Protein AF-A0AA41Z565-F1 (afdb_monomer)

Foldseek 3Di:
DDDDDDDDDDDDDDDDDDDDDDDDDDDPDDDDDPPDPDDDPDDDPVPQDDFPDPQDDPVSDDFPPFKDFPDDKDWDQWDWAFDDQVPATDIDIGTDTFTDMATDPPGDHDDPVVRVVVVVVVCVSRVHDKRDWFQDDPVRVVVDDPVCVVVCCRHQNPSVVHIGTD

Solvent-accessible surface area (backbone atoms only — not comparable to full-atom values): 11167 Å² total; per-residue (Å²): 135,87,80,89,84,83,87,76,88,78,90,84,77,94,80,89,81,88,84,88,89,82,83,93,76,91,72,82,84,79,73,82,76,78,82,74,76,75,78,77,80,79,86,56,76,91,73,57,75,83,59,86,51,92,53,80,60,85,74,61,69,82,75,60,94,49,45,40,70,73,51,84,71,52,59,48,82,74,37,68,48,73,43,58,48,81,82,50,75,42,80,46,77,41,71,42,79,46,60,50,76,38,44,35,93,92,46,57,81,75,48,70,66,62,52,50,55,54,49,52,52,53,38,49,73,47,51,55,74,84,61,24,77,45,66,63,54,69,73,65,59,68,72,55,55,80,86,53,49,63,56,44,39,55,69,49,35,64,40,90,84,36,60,30,70,63

Organism: NCBI:txid2949735

pLDDT: mean 75.09, std 22.56, range [27.31, 93.62]

Sequence (166 aa):
MNKISLAALPFAMIAIVSGSHAKAAEAPAASPAATVPAPPADFSIDQVPLSNAPLGKFPFFGLPPDYVPQNTTKAPQFGHFLFWTGKALKDVEGETFMVTIVAKPDGKEFSSYVLKKNMEALFQQAGAVKISDGKIPDDALKTIPDDVRGDLIMGLGDVWNNPAET

Mean predicted aligned error: 13.9 Å

Structure (mmCIF, N/CA/C/O backbone):
data_AF-A0AA41Z565-F1
#
_entry.id   AF-A0AA41Z565-F1
#
loop_
_atom_site.group_PDB
_atom_site.id
_atom_site.type_symbol
_atom_site.label_atom_id
_atom_site.label_alt_id
_atom_site.label_comp_id
_atom_site.label_asym_id
_atom_site.label_entity_id
_atom_site.label_seq_id
_atom_site.pdbx_PDB_ins_code
_atom_site.Cartn_x
_atom_site.Cartn_y
_atom_site.Cartn_z
_atom_site.occupancy
_atom_site.B_iso_or_equiv
_atom_site.auth_seq_id
_atom_site.auth_comp_id
_atom_site.auth_asym_id
_atom_site.auth_atom_id
_atom_site.pdbx_PDB_model_num
ATOM 1 N N . MET A 1 1 ? 31.259 -34.755 48.273 1.00 35.66 1 MET A N 1
ATOM 2 C CA . MET A 1 1 ? 30.923 -33.358 48.637 1.00 35.66 1 MET A CA 1
ATOM 3 C C . MET A 1 1 ? 29.959 -32.849 47.571 1.00 35.66 1 MET A C 1
ATOM 5 O O . MET A 1 1 ? 30.358 -32.772 46.425 1.00 35.66 1 MET A O 1
ATOM 9 N N . ASN A 1 2 ? 28.652 -32.933 47.840 1.00 31.45 2 ASN A N 1
ATOM 10 C CA . ASN A 1 2 ? 27.763 -31.822 48.247 1.00 31.45 2 ASN A CA 1
ATOM 11 C C . ASN A 1 2 ? 27.336 -30.960 47.039 1.00 31.45 2 ASN A C 1
ATOM 13 O O . ASN A 1 2 ? 28.209 -30.379 46.422 1.00 31.45 2 ASN A O 1
ATOM 17 N N . LYS A 1 3 ? 26.066 -30.749 46.666 1.00 31.12 3 LYS A N 1
ATOM 18 C CA . LYS A 1 3 ? 24.730 -31.208 47.095 1.00 31.12 3 LYS A CA 1
ATOM 19 C C . LYS A 1 3 ? 23.768 -30.995 45.904 1.00 31.12 3 LYS A C 1
ATOM 21 O O . LYS A 1 3 ? 23.963 -30.080 45.113 1.00 31.12 3 LYS A O 1
ATOM 26 N N . ILE A 1 4 ? 22.725 -31.819 45.841 1.00 37.50 4 ILE A N 1
ATOM 27 C CA . ILE A 1 4 ? 21.490 -31.636 45.062 1.00 37.50 4 ILE A CA 1
ATOM 28 C C . ILE A 1 4 ? 20.739 -30.395 45.577 1.00 37.50 4 ILE A C 1
ATOM 30 O O . ILE A 1 4 ? 20.679 -30.207 46.791 1.00 37.50 4 ILE A O 1
ATOM 34 N N . SER A 1 5 ? 20.085 -29.629 44.695 1.00 30.05 5 SER A N 1
ATOM 35 C CA . SER A 1 5 ? 18.746 -29.110 45.010 1.00 30.05 5 SER A CA 1
ATOM 36 C C . SER A 1 5 ? 17.888 -28.949 43.753 1.00 30.05 5 SER A C 1
ATOM 38 O O . SER A 1 5 ? 18.142 -28.118 42.888 1.00 30.05 5 SER A O 1
ATOM 40 N N . LEU A 1 6 ? 16.884 -29.819 43.698 1.00 31.66 6 LEU A N 1
ATOM 41 C CA . LEU A 1 6 ? 15.672 -29.792 42.888 1.00 31.66 6 LEU A CA 1
ATOM 42 C C . LEU A 1 6 ? 14.650 -28.836 43.542 1.00 31.66 6 LEU A C 1
ATOM 44 O O . LEU A 1 6 ? 14.822 -28.478 44.708 1.00 31.66 6 LEU A O 1
ATOM 48 N N . ALA A 1 7 ? 13.539 -28.610 42.829 1.00 30.20 7 ALA A N 1
ATOM 49 C CA . ALA A 1 7 ? 12.212 -28.218 43.331 1.00 30.20 7 ALA A CA 1
ATOM 50 C C . ALA A 1 7 ? 11.983 -26.698 43.480 1.00 30.20 7 ALA A C 1
ATOM 52 O O . ALA A 1 7 ? 12.873 -25.961 43.873 1.00 30.20 7 ALA A O 1
ATOM 53 N N . ALA A 1 8 ? 10.805 -26.138 43.212 1.00 28.94 8 ALA A N 1
ATOM 54 C CA . ALA A 1 8 ? 9.527 -26.674 42.757 1.00 28.94 8 ALA A CA 1
ATOM 55 C C . ALA A 1 8 ? 8.627 -25.482 42.376 1.00 28.94 8 ALA A C 1
ATOM 57 O O . ALA A 1 8 ? 8.747 -24.405 42.958 1.00 28.94 8 ALA A O 1
ATOM 58 N N . LEU A 1 9 ? 7.684 -25.701 41.454 1.00 34.62 9 LEU A N 1
ATOM 59 C CA . LEU A 1 9 ? 6.425 -24.954 41.461 1.00 34.62 9 LEU A CA 1
ATOM 60 C C . LEU A 1 9 ? 5.715 -25.177 42.803 1.00 34.62 9 LEU A C 1
ATOM 62 O O . LEU A 1 9 ? 5.647 -26.318 43.264 1.00 34.62 9 LEU A O 1
ATOM 66 N N . PRO A 1 10 ? 5.019 -24.155 43.311 1.00 37.19 10 PRO A N 1
ATOM 67 C CA . PRO A 1 10 ? 3.749 -24.417 43.952 1.00 37.19 10 PRO A CA 1
ATOM 68 C C . PRO A 1 10 ? 2.616 -23.686 43.234 1.00 37.19 10 PRO A C 1
ATOM 70 O O . PRO A 1 10 ? 2.571 -22.465 43.114 1.00 37.19 10 PRO A O 1
ATOM 73 N N . PHE A 1 11 ? 1.678 -24.510 42.789 1.00 31.42 11 PHE A N 1
ATOM 74 C CA . PHE A 1 11 ? 0.263 -24.205 42.688 1.00 31.42 11 PHE A CA 1
ATOM 75 C C . PHE A 1 11 ? -0.288 -24.011 44.111 1.00 31.42 11 PHE A C 1
ATOM 77 O O . PHE A 1 11 ? -0.054 -24.877 44.952 1.00 31.42 11 PHE A O 1
ATOM 84 N N . ALA A 1 12 ? -0.997 -22.914 44.388 1.00 29.09 12 ALA A N 1
ATOM 85 C CA . ALA A 1 12 ? -1.873 -22.718 45.555 1.00 29.09 12 ALA A CA 1
ATOM 86 C C . ALA A 1 12 ? -2.413 -21.275 45.530 1.00 29.09 12 ALA A C 1
ATOM 88 O O . ALA A 1 12 ? -1.666 -20.361 45.215 1.00 29.09 12 ALA A O 1
ATOM 89 N N . MET A 1 13 ? -3.641 -20.934 45.904 1.00 27.31 13 MET A N 1
ATOM 90 C CA . MET A 1 13 ? -4.849 -21.664 46.288 1.00 27.31 13 MET A CA 1
ATOM 91 C C . MET A 1 13 ? -5.896 -20.552 46.498 1.00 27.31 13 MET A C 1
ATOM 93 O O . MET A 1 13 ? -5.581 -19.537 47.120 1.00 27.31 13 MET A O 1
ATOM 97 N N . ILE A 1 14 ? -7.124 -20.707 46.002 1.00 39.28 14 ILE A N 1
ATOM 98 C CA . ILE A 1 14 ? -8.242 -19.852 46.429 1.00 39.28 14 ILE A CA 1
ATOM 99 C C . ILE A 1 14 ? -8.627 -20.295 47.842 1.00 39.28 14 ILE A C 1
ATOM 101 O O . ILE A 1 14 ? -8.969 -21.459 48.044 1.00 39.28 14 ILE A O 1
ATOM 105 N N . ALA A 1 15 ? -8.596 -19.372 48.801 1.00 28.67 15 ALA A N 1
ATOM 106 C CA . ALA A 1 15 ? -9.185 -19.557 50.120 1.00 28.67 15 ALA A CA 1
ATOM 107 C C . ALA A 1 15 ? -10.304 -18.526 50.312 1.00 28.67 15 ALA A C 1
ATOM 109 O O . ALA A 1 15 ? -10.047 -17.332 50.452 1.00 28.67 15 ALA A O 1
ATOM 110 N N . ILE A 1 16 ? -11.552 -19.000 50.318 1.00 39.50 16 ILE A N 1
ATOM 111 C CA . ILE A 1 16 ? -12.677 -18.294 50.935 1.00 39.50 16 ILE A CA 1
ATOM 112 C C . ILE A 1 16 ? -12.761 -18.817 52.368 1.00 39.50 16 ILE A C 1
ATOM 114 O O . ILE A 1 16 ? -12.975 -20.010 52.576 1.00 39.50 16 ILE A O 1
ATOM 118 N N . VAL A 1 17 ? -12.616 -17.930 53.353 1.00 33.53 17 VAL A N 1
ATOM 119 C CA . VAL A 1 17 ? -13.029 -18.197 54.733 1.00 33.53 17 VAL A CA 1
ATOM 120 C C . VAL A 1 17 ? -13.903 -17.037 55.211 1.00 33.53 17 VAL A C 1
ATOM 122 O O . VAL A 1 17 ? -13.504 -15.876 55.162 1.00 33.53 17 VAL A O 1
ATOM 125 N N . SER A 1 18 ? -15.128 -17.355 55.630 1.00 47.31 18 SER A N 1
ATOM 126 C CA . SER A 1 18 ? -16.008 -16.462 56.388 1.00 47.31 18 SER A CA 1
ATOM 127 C C . SER A 1 18 ? -15.846 -16.755 57.881 1.00 47.31 18 SER A C 1
ATOM 129 O O . SER A 1 18 ? -15.908 -17.914 58.282 1.00 47.31 18 SER A O 1
ATOM 131 N N . GLY A 1 19 ? -15.671 -15.715 58.704 1.00 30.67 19 GLY A N 1
ATOM 132 C CA . GLY A 1 19 ? -15.629 -15.817 60.168 1.00 30.67 19 GLY A CA 1
ATOM 133 C C . GLY A 1 19 ? -15.210 -14.507 60.850 1.00 30.67 19 GLY A C 1
ATOM 134 O O . GLY A 1 19 ? -14.146 -13.982 60.561 1.00 30.67 19 GLY A O 1
ATOM 135 N N . SER A 1 20 ? -16.074 -1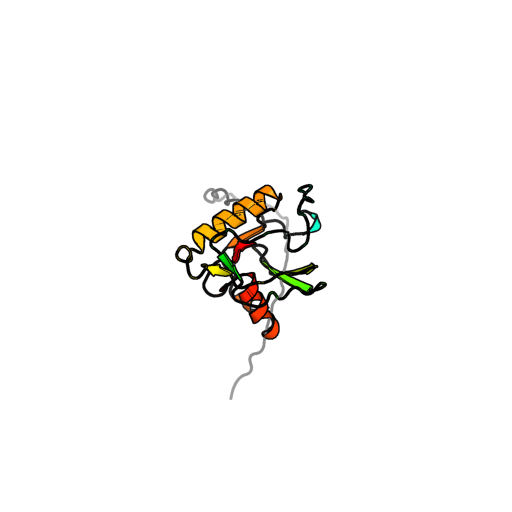3.977 61.715 1.00 40.62 20 SER A N 1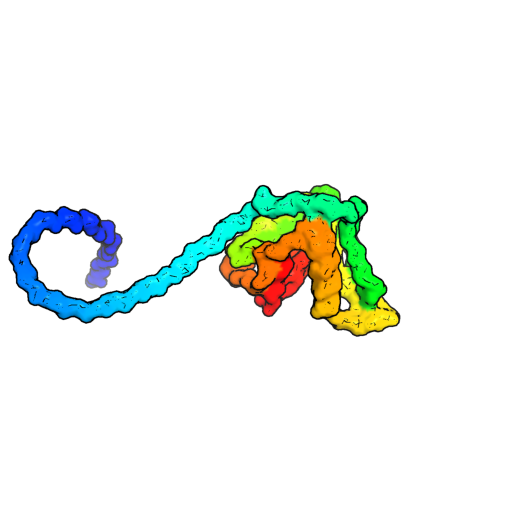
ATOM 136 C CA . SER A 1 20 ? -16.197 -12.576 62.153 1.00 40.62 20 SER A CA 1
ATOM 137 C C . SER A 1 20 ? -15.206 -12.015 63.201 1.00 40.62 20 SER A C 1
ATOM 139 O O . SER A 1 20 ? -14.651 -12.742 64.016 1.00 40.62 20 SER A O 1
ATOM 141 N N . HIS A 1 21 ? -15.187 -10.668 63.243 1.00 32.03 21 HIS A N 1
ATOM 142 C CA . HIS A 1 21 ? -14.795 -9.709 64.304 1.00 32.03 21 HIS A CA 1
ATOM 143 C C . HIS A 1 21 ? -13.305 -9.440 64.611 1.00 32.03 21 HIS A C 1
ATOM 145 O O . HIS A 1 21 ? -12.727 -10.076 65.483 1.00 32.03 21 HIS A O 1
ATOM 151 N N . ALA A 1 22 ? -12.772 -8.328 64.070 1.00 32.44 22 ALA A N 1
ATOM 152 C CA . ALA A 1 22 ? -11.940 -7.369 64.821 1.00 32.44 22 ALA A CA 1
ATOM 153 C C . ALA A 1 22 ? -11.749 -6.027 64.070 1.00 32.44 22 ALA A C 1
ATOM 155 O O . ALA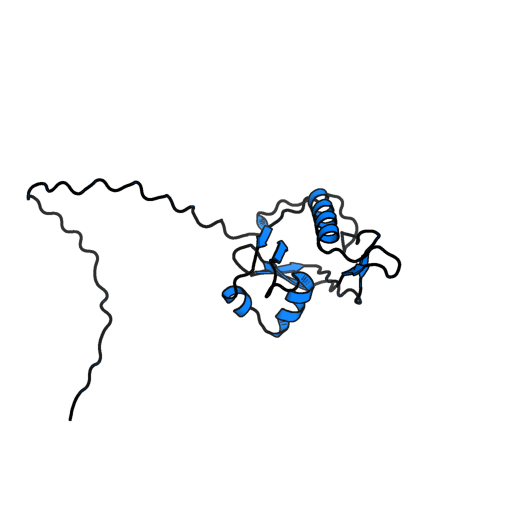 A 1 22 ? -11.153 -5.977 63.004 1.00 32.44 22 ALA A O 1
ATOM 156 N N . LYS A 1 23 ? -12.288 -4.965 64.685 1.00 31.98 23 LYS A N 1
ATOM 157 C CA . LYS A 1 23 ? -11.872 -3.546 64.759 1.00 31.98 23 LYS A CA 1
ATOM 158 C C . LYS A 1 23 ? -11.168 -2.862 63.564 1.00 31.98 23 LYS A C 1
ATOM 160 O O . LYS A 1 23 ? -10.070 -3.216 63.159 1.00 31.98 23 LYS A O 1
ATOM 165 N N . ALA A 1 24 ? -11.803 -1.769 63.135 1.00 38.94 24 ALA A N 1
ATOM 166 C CA . ALA A 1 24 ? -11.398 -0.820 62.105 1.00 38.94 24 ALA A CA 1
ATOM 167 C C . ALA A 1 24 ? -9.958 -0.289 62.232 1.00 38.94 24 ALA A C 1
ATOM 169 O O . ALA A 1 24 ? -9.563 0.234 63.275 1.00 38.94 24 ALA A O 1
ATOM 170 N N . ALA A 1 25 ? -9.247 -0.334 61.106 1.00 34.84 25 ALA A N 1
ATOM 171 C CA . ALA A 1 25 ? -8.174 0.585 60.761 1.00 34.84 25 ALA A CA 1
ATOM 172 C C . ALA A 1 25 ? -8.536 1.196 59.400 1.00 34.84 25 ALA A C 1
ATOM 174 O O . ALA A 1 25 ? -8.692 0.480 58.411 1.00 34.84 25 ALA A O 1
ATOM 175 N N . GLU A 1 26 ? -8.750 2.508 59.383 1.00 35.59 26 GLU A N 1
ATOM 176 C CA . GLU A 1 26 ? -8.990 3.301 58.179 1.00 35.59 26 GLU A CA 1
ATOM 177 C C . GLU A 1 26 ? -7.741 3.242 57.286 1.00 35.59 26 GLU A C 1
ATOM 179 O O . GLU A 1 26 ? -6.676 3.742 57.649 1.00 35.59 26 GLU A O 1
ATOM 184 N N . ALA A 1 27 ? -7.862 2.583 56.133 1.00 38.66 27 ALA A N 1
ATOM 185 C CA . ALA A 1 27 ? -6.874 2.625 55.063 1.00 38.66 27 ALA A CA 1
ATOM 186 C C . ALA A 1 27 ? -7.176 3.830 54.151 1.00 38.66 27 ALA A C 1
ATOM 188 O O . ALA A 1 27 ? -8.349 4.124 53.909 1.00 38.66 27 ALA A O 1
ATOM 189 N N . PRO A 1 28 ? -6.153 4.538 53.641 1.00 39.25 28 PRO A N 1
ATOM 190 C CA . PRO A 1 28 ? -6.353 5.733 52.834 1.00 39.25 28 PRO A CA 1
ATOM 191 C C . PRO A 1 28 ? -7.117 5.397 51.548 1.00 39.25 28 PRO A C 1
ATOM 193 O O . PRO A 1 28 ? -6.881 4.365 50.919 1.00 39.25 28 PRO A O 1
ATOM 196 N N . ALA A 1 29 ? -8.047 6.282 51.186 1.00 41.62 29 ALA A N 1
ATOM 197 C CA . ALA A 1 29 ? -8.925 6.168 50.031 1.00 41.62 29 ALA A CA 1
ATOM 198 C C . ALA A 1 29 ? -8.163 5.765 48.756 1.00 41.62 29 ALA A C 1
ATOM 200 O O . ALA A 1 29 ? -7.251 6.461 48.306 1.00 41.62 29 ALA A O 1
ATOM 201 N N . ALA A 1 30 ? -8.569 4.640 48.165 1.00 39.84 30 ALA A N 1
ATOM 202 C CA . ALA A 1 30 ? -8.107 4.219 46.855 1.00 39.84 30 ALA A CA 1
ATOM 203 C C . ALA A 1 30 ? -8.619 5.209 45.800 1.00 39.84 30 ALA A C 1
ATOM 205 O O . ALA A 1 30 ? -9.824 5.371 45.606 1.00 39.84 30 ALA A O 1
ATOM 206 N N . SER A 1 31 ? -7.678 5.875 45.132 1.00 44.97 31 SER A N 1
ATOM 207 C CA . SER A 1 31 ? -7.934 6.661 43.926 1.00 44.97 31 SER A CA 1
ATOM 208 C C . SER A 1 31 ? -8.614 5.773 42.868 1.00 44.97 31 SER A C 1
ATOM 210 O O . SER A 1 31 ? -8.244 4.597 42.767 1.00 44.97 31 SER A O 1
ATOM 212 N N . PRO A 1 32 ? -9.585 6.273 42.079 1.00 44.22 32 PRO A N 1
ATOM 213 C CA . PRO A 1 32 ? -10.253 5.473 41.060 1.00 44.22 32 PRO A CA 1
ATOM 214 C C . PRO A 1 32 ? -9.220 4.893 40.096 1.00 44.22 32 PRO A C 1
ATOM 216 O O . PRO A 1 32 ? -8.473 5.633 39.454 1.00 44.22 32 PRO A O 1
ATOM 219 N N . ALA A 1 33 ? -9.167 3.564 40.009 1.00 41.28 33 ALA A N 1
ATOM 220 C CA . ALA A 1 33 ? -8.382 2.887 38.994 1.00 41.28 33 ALA A CA 1
ATOM 221 C C . ALA A 1 33 ? -8.836 3.404 37.625 1.00 41.28 33 ALA A C 1
ATOM 223 O O . ALA A 1 33 ? -10.016 3.316 37.274 1.00 41.28 33 ALA A O 1
ATOM 224 N N . ALA A 1 34 ? -7.898 3.981 36.874 1.00 41.28 34 ALA A N 1
ATOM 225 C CA . ALA A 1 34 ? -8.120 4.348 35.490 1.00 41.28 34 ALA A CA 1
ATOM 226 C C . ALA A 1 34 ? -8.642 3.111 34.749 1.00 41.28 34 ALA A C 1
ATOM 228 O O . ALA A 1 34 ? -7.995 2.062 34.740 1.00 41.28 34 ALA A O 1
ATOM 229 N N . THR A 1 35 ? -9.835 3.225 34.165 1.00 38.34 35 THR A N 1
ATOM 230 C CA . THR A 1 35 ? -10.347 2.217 33.238 1.00 38.34 35 THR A CA 1
ATOM 231 C C . THR A 1 35 ? -9.369 2.146 32.077 1.00 38.34 35 THR A C 1
ATOM 233 O O . THR A 1 35 ? -9.250 3.087 31.294 1.00 38.34 35 THR A O 1
ATOM 236 N N . VAL A 1 36 ? -8.632 1.041 32.005 1.00 42.47 36 VAL A N 1
ATOM 237 C CA . VAL A 1 36 ? -7.845 0.696 30.827 1.00 42.47 36 VAL A CA 1
ATOM 238 C C . VAL A 1 36 ? -8.861 0.441 29.709 1.00 42.47 36 VAL A C 1
ATOM 240 O O . VAL A 1 36 ? -9.761 -0.380 29.912 1.00 42.47 36 VAL A O 1
ATOM 243 N N . PRO A 1 37 ? -8.793 1.148 28.568 1.00 43.75 37 PRO A N 1
ATOM 244 C CA . PRO A 1 37 ? -9.681 0.878 27.448 1.00 43.75 37 PRO A CA 1
ATOM 245 C C . PRO A 1 37 ? -9.548 -0.591 27.051 1.00 43.75 37 PRO A C 1
ATOM 247 O O . PRO A 1 37 ? -8.436 -1.123 27.000 1.00 43.75 37 PRO A O 1
ATOM 250 N N . ALA A 1 38 ? -10.679 -1.248 26.792 1.00 39.53 38 ALA A N 1
ATOM 251 C CA . ALA A 1 38 ? -10.674 -2.601 26.260 1.00 39.53 38 ALA A CA 1
ATOM 252 C C . ALA A 1 38 ? -9.820 -2.647 24.976 1.00 39.53 38 ALA A C 1
ATOM 254 O O . ALA A 1 3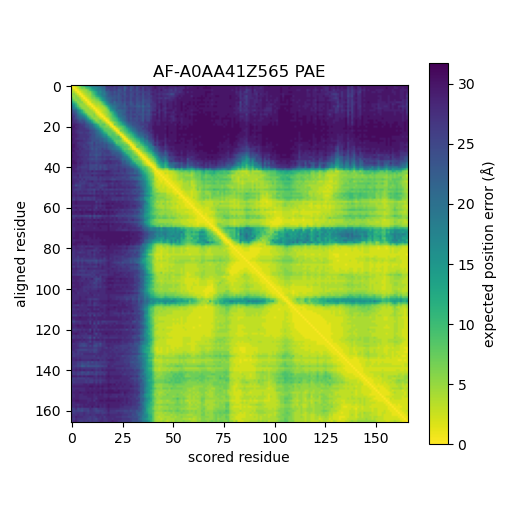8 ? -9.851 -1.683 24.200 1.00 39.53 38 ALA A O 1
ATOM 255 N N . PRO A 1 39 ? -9.063 -3.736 24.737 1.00 44.72 39 PRO A N 1
ATOM 256 C CA . PRO A 1 39 ? -8.341 -3.919 23.485 1.00 44.72 39 PRO A CA 1
ATOM 257 C C . PRO A 1 39 ? -9.298 -3.693 22.306 1.00 44.72 39 PRO A C 1
ATOM 259 O O . PRO A 1 39 ? -10.455 -4.115 22.402 1.00 44.72 39 PRO A O 1
ATOM 262 N N . PRO A 1 40 ? -8.855 -3.064 21.200 1.00 53.34 40 PRO A N 1
ATOM 263 C CA . PRO A 1 40 ? -9.698 -2.917 20.017 1.00 53.34 40 PRO A CA 1
ATOM 264 C C . PRO A 1 40 ? -10.254 -4.289 19.615 1.00 53.34 40 PRO A C 1
ATOM 266 O O . PRO A 1 40 ? -9.610 -5.301 19.887 1.00 53.34 40 PRO A O 1
ATOM 269 N N . ALA A 1 41 ? -11.425 -4.371 18.989 1.00 61.97 41 ALA A N 1
ATOM 270 C CA . ALA A 1 41 ? -11.873 -5.646 18.429 1.00 61.97 41 ALA A CA 1
ATOM 271 C C . ALA A 1 41 ? -10.819 -6.181 17.437 1.00 61.97 41 ALA A C 1
ATOM 273 O O . ALA A 1 41 ? -10.086 -5.403 16.819 1.00 61.97 41 ALA A O 1
ATOM 274 N N . ASP A 1 42 ? -10.693 -7.501 17.316 1.00 74.81 42 ASP A N 1
ATOM 275 C CA . ASP A 1 42 ? -9.854 -8.079 16.268 1.00 74.81 42 ASP A CA 1
ATOM 276 C C . ASP A 1 42 ? -10.471 -7.771 14.901 1.00 74.81 42 ASP A C 1
ATOM 278 O O . ASP A 1 42 ? -11.687 -7.860 14.725 1.00 74.81 42 ASP A O 1
ATOM 282 N N . PHE A 1 43 ? -9.636 -7.370 13.941 1.00 81.75 43 PHE A N 1
ATOM 283 C CA . PHE A 1 43 ? -10.094 -7.077 12.587 1.00 81.75 43 PHE A CA 1
ATOM 284 C C . PHE A 1 43 ? -10.721 -8.326 11.951 1.00 81.75 43 PHE A C 1
ATOM 286 O O . PHE A 1 43 ? -10.115 -9.402 11.950 1.00 81.75 43 PHE A O 1
ATOM 293 N N . SER A 1 44 ? -11.911 -8.154 11.374 1.00 83.19 44 SER A N 1
ATOM 294 C CA . SER A 1 44 ? -12.587 -9.150 10.547 1.00 83.19 44 SER A CA 1
ATOM 295 C C . SER A 1 44 ? -13.001 -8.517 9.225 1.00 83.19 44 SER A C 1
ATOM 297 O O . SER A 1 44 ? -13.662 -7.477 9.214 1.00 83.19 44 SER A O 1
ATOM 299 N N . ILE A 1 45 ? -12.626 -9.158 8.117 1.00 82.44 45 ILE A N 1
ATOM 300 C CA . ILE A 1 45 ? -12.951 -8.691 6.766 1.00 82.44 45 ILE A CA 1
ATOM 301 C C . ILE A 1 45 ? -14.466 -8.669 6.519 1.00 82.44 45 ILE A C 1
ATOM 303 O O . ILE A 1 45 ? -14.959 -7.769 5.847 1.00 82.44 45 ILE A O 1
ATOM 307 N N . ASP A 1 46 ? -15.217 -9.571 7.159 1.00 85.62 46 ASP A N 1
ATOM 308 C CA . ASP A 1 46 ? -16.680 -9.663 7.048 1.00 85.62 46 ASP A CA 1
ATOM 309 C C . ASP A 1 46 ? -17.411 -8.451 7.647 1.00 85.62 46 ASP A C 1
ATOM 311 O O . ASP A 1 46 ? -18.611 -8.275 7.446 1.00 85.62 46 ASP A O 1
ATOM 315 N N . GLN A 1 47 ? -16.706 -7.628 8.430 1.00 84.94 47 GLN A N 1
ATOM 316 C CA . GLN A 1 47 ? -17.238 -6.400 9.021 1.00 84.94 47 GLN A CA 1
ATOM 317 C C . GLN A 1 47 ? -16.946 -5.159 8.167 1.00 84.94 47 GLN A C 1
ATOM 319 O O . GLN A 1 47 ? -17.445 -4.077 8.480 1.00 84.94 47 GLN A O 1
ATOM 324 N N . VAL A 1 48 ? -16.146 -5.287 7.102 1.00 84.62 48 VAL A N 1
ATOM 325 C CA . VAL A 1 48 ? -15.879 -4.182 6.178 1.00 84.62 48 VAL A CA 1
ATOM 326 C C . VAL A 1 48 ? -17.095 -4.016 5.258 1.00 84.62 48 VAL A C 1
ATOM 328 O O . VAL A 1 48 ? -17.474 -4.970 4.575 1.00 84.62 48 VAL A O 1
ATOM 331 N N . PRO A 1 49 ? -17.736 -2.833 5.217 1.00 86.06 49 PRO A N 1
ATOM 332 C CA . PRO A 1 49 ? -18.884 -2.609 4.348 1.00 86.06 49 PRO A CA 1
ATOM 333 C C . PRO A 1 49 ? -18.524 -2.832 2.879 1.00 86.06 49 PRO A C 1
ATOM 335 O O . PRO A 1 49 ? -17.517 -2.316 2.393 1.00 86.06 49 PRO A O 1
ATOM 338 N N . LEU A 1 50 ? -19.379 -3.555 2.152 1.00 88.00 50 LEU A N 1
ATOM 339 C CA . LEU A 1 50 ? -19.207 -3.711 0.713 1.00 88.00 50 LEU A CA 1
ATOM 340 C C . LEU A 1 50 ? -19.416 -2.358 0.020 1.00 88.00 50 LEU A C 1
ATOM 342 O O . LEU A 1 50 ? -20.458 -1.717 0.184 1.00 88.00 50 LEU A O 1
ATOM 346 N N . SER A 1 51 ? -18.429 -1.930 -0.765 1.00 88.44 51 SER A N 1
ATOM 347 C CA . SER A 1 51 ? -18.547 -0.710 -1.557 1.00 88.44 51 SER A CA 1
ATOM 348 C C . SER A 1 51 ? -19.496 -0.905 -2.740 1.00 88.44 51 SER A C 1
ATOM 350 O O . SER A 1 51 ? -19.442 -1.914 -3.439 1.00 88.44 51 SER A O 1
ATOM 352 N N . ASN A 1 52 ? -20.329 0.106 -2.996 1.00 90.31 52 ASN A N 1
ATOM 353 C CA . ASN A 1 52 ? -21.193 0.188 -4.178 1.00 90.31 52 ASN A CA 1
ATOM 354 C C . ASN A 1 52 ? -20.609 1.109 -5.269 1.00 90.31 52 ASN A C 1
ATOM 356 O O . ASN A 1 52 ? -21.311 1.467 -6.217 1.00 90.31 52 ASN A O 1
ATOM 360 N N . ALA A 1 53 ? -19.355 1.550 -5.125 1.00 91.06 53 ALA A N 1
ATOM 361 C CA . ALA A 1 53 ? -18.711 2.413 -6.107 1.00 91.06 53 ALA A CA 1
ATOM 362 C C . ALA A 1 53 ? -18.441 1.651 -7.423 1.00 91.06 53 ALA A C 1
ATOM 364 O O . ALA A 1 53 ? -18.026 0.492 -7.394 1.00 91.06 53 ALA A O 1
ATOM 365 N N . PRO A 1 54 ? -18.631 2.277 -8.599 1.00 88.81 54 PRO A N 1
ATOM 366 C CA . PRO A 1 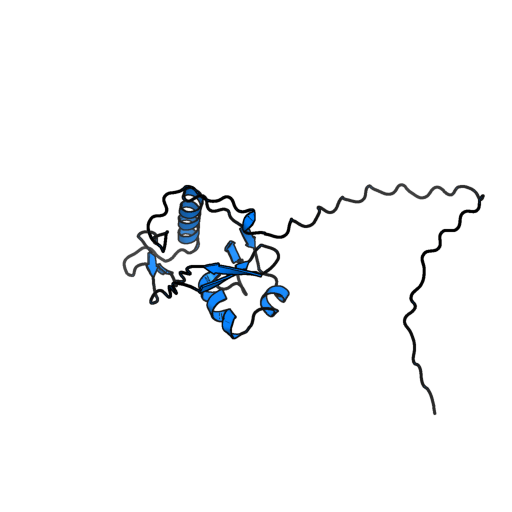54 ? -18.294 1.652 -9.874 1.00 88.81 54 PRO A CA 1
ATOM 367 C C . PRO A 1 54 ? -16.770 1.663 -10.096 1.00 88.81 54 PRO A C 1
ATOM 369 O O . PRO A 1 54 ? -16.214 2.655 -10.559 1.00 88.81 54 PRO A O 1
ATOM 372 N N . LEU A 1 55 ? -16.094 0.554 -9.780 1.00 86.00 55 LEU A N 1
ATOM 373 C CA . LEU A 1 55 ? -14.623 0.444 -9.800 1.00 86.00 55 LEU A CA 1
ATOM 374 C C . LEU A 1 55 ? -14.008 0.117 -11.177 1.00 86.00 55 LEU A C 1
ATOM 376 O O . LEU A 1 55 ? -12.796 0.196 -11.353 1.00 86.00 55 LEU A O 1
ATOM 380 N N . GLY A 1 56 ? -14.821 -0.251 -12.171 1.00 87.69 56 GLY A N 1
ATOM 381 C CA . GLY A 1 56 ? -14.327 -0.626 -13.499 1.00 87.69 56 GLY A CA 1
ATOM 382 C C . GLY A 1 56 ? -13.649 -2.001 -13.523 1.00 87.69 56 GLY A C 1
ATOM 383 O O . GLY A 1 56 ? -14.161 -2.959 -12.948 1.00 87.69 56 GLY A O 1
ATOM 384 N N . LYS A 1 57 ? -12.534 -2.123 -14.256 1.00 88.25 57 LYS A N 1
ATOM 385 C CA . LYS A 1 57 ? -11.772 -3.377 -14.389 1.00 88.25 57 LYS A CA 1
ATOM 386 C C . LYS A 1 57 ? -10.581 -3.380 -13.441 1.00 88.25 57 LYS A C 1
ATOM 388 O O . LYS A 1 57 ? -9.975 -2.337 -13.233 1.00 88.25 57 LYS A O 1
ATOM 393 N N . PHE A 1 58 ? -10.215 -4.556 -12.946 1.00 85.81 58 PHE A N 1
ATOM 394 C CA . PHE A 1 58 ? -8.987 -4.739 -12.186 1.00 85.81 58 PHE A CA 1
ATOM 395 C C . PHE A 1 58 ? -7.734 -4.493 -13.064 1.00 85.81 58 PHE A C 1
ATOM 397 O O . PHE A 1 58 ? -7.727 -4.925 -14.223 1.00 85.81 58 PHE A O 1
ATOM 404 N N . PRO A 1 59 ? -6.670 -3.840 -12.549 1.00 88.31 59 PRO A N 1
ATOM 405 C CA . PRO A 1 59 ? -6.601 -3.149 -11.257 1.00 88.31 59 PRO A CA 1
ATOM 406 C C . PRO A 1 59 ? -7.498 -1.901 -11.239 1.00 88.31 59 PRO A C 1
ATOM 408 O O . PRO A 1 59 ? -7.446 -1.078 -12.150 1.00 88.31 59 PRO A O 1
ATOM 411 N N . PHE A 1 60 ? -8.312 -1.759 -10.188 1.00 89.00 60 PHE A N 1
ATOM 412 C CA . PHE A 1 60 ? -9.391 -0.759 -10.118 1.00 89.00 60 PHE A CA 1
ATOM 413 C C . PHE A 1 60 ? -8.911 0.699 -10.110 1.00 89.00 60 PHE A C 1
ATOM 415 O O . PHE A 1 60 ? -9.660 1.607 -10.468 1.00 89.00 60 PHE A O 1
ATOM 422 N N . PHE A 1 61 ? -7.665 0.933 -9.699 1.00 88.94 61 PHE A N 1
ATOM 423 C CA . PHE A 1 61 ? -7.090 2.266 -9.569 1.00 88.94 61 PHE A CA 1
ATOM 424 C C . PHE A 1 61 ? -5.932 2.456 -10.545 1.00 88.94 61 PHE A C 1
ATOM 426 O O . PHE A 1 61 ? -5.018 1.636 -10.624 1.00 88.94 61 PHE A O 1
ATOM 433 N N . GLY A 1 62 ? -5.961 3.574 -11.270 1.00 88.69 62 GLY A N 1
ATOM 434 C CA . GLY A 1 62 ? -4.828 4.045 -12.059 1.00 88.69 62 GLY A CA 1
ATOM 435 C C . GLY A 1 62 ? -3.847 4.865 -11.219 1.00 88.69 62 GLY A C 1
ATOM 436 O O . GLY A 1 62 ? -4.202 5.419 -10.179 1.00 88.69 62 GLY A O 1
ATOM 437 N N . LEU A 1 63 ? -2.610 4.988 -11.702 1.00 90.69 63 LEU A N 1
ATOM 438 C CA . LEU A 1 63 ? -1.622 5.887 -11.103 1.00 90.69 63 LEU A CA 1
ATOM 439 C C . LEU A 1 63 ? -1.924 7.353 -11.462 1.00 90.69 63 LEU A C 1
ATOM 441 O O . LEU A 1 63 ? -2.424 7.617 -12.562 1.00 90.69 63 LEU A O 1
ATOM 445 N N . PRO A 1 64 ? -1.588 8.331 -10.596 1.00 89.94 64 PRO A N 1
ATOM 446 C CA . PRO A 1 64 ? -1.728 9.738 -10.948 1.00 89.94 64 PRO A CA 1
ATOM 447 C C . PRO A 1 64 ? -0.821 10.115 -12.132 1.00 89.94 64 PRO A C 1
ATOM 449 O O . PRO A 1 64 ? 0.200 9.461 -12.353 1.00 89.94 64 PRO A O 1
ATOM 452 N N . PRO A 1 65 ? -1.126 11.207 -12.859 1.00 87.75 65 PRO A N 1
ATOM 453 C CA . PRO A 1 65 ? -0.472 11.536 -14.127 1.00 87.75 65 PRO A CA 1
ATOM 454 C C . PRO A 1 65 ? 1.055 11.647 -14.091 1.00 87.75 65 PRO A C 1
ATOM 456 O O . PRO A 1 65 ? 1.676 11.422 -15.124 1.00 87.75 65 PRO A O 1
ATOM 459 N N . ASP A 1 66 ? 1.660 11.971 -12.949 1.00 91.06 66 ASP A N 1
ATOM 460 C CA . ASP A 1 66 ? 3.109 12.179 -12.809 1.00 91.06 66 ASP A CA 1
ATOM 461 C C . ASP A 1 66 ? 3.877 10.899 -12.411 1.00 91.06 66 ASP A C 1
ATOM 463 O O . ASP A 1 66 ? 5.094 10.940 -12.233 1.00 91.06 66 ASP A O 1
ATOM 467 N N . TYR A 1 67 ? 3.189 9.756 -12.302 1.00 93.00 67 TYR A N 1
ATOM 468 C CA . TYR A 1 67 ? 3.757 8.494 -11.826 1.00 93.00 67 TYR A CA 1
ATOM 469 C C . TYR A 1 67 ? 3.593 7.361 -12.843 1.00 93.00 67 TYR A C 1
ATOM 471 O O . TYR A 1 67 ? 2.631 7.326 -13.614 1.00 93.00 67 TYR A O 1
ATOM 479 N N . VAL A 1 68 ? 4.543 6.426 -12.843 1.00 92.81 68 VAL A N 1
ATOM 480 C CA . VAL A 1 68 ? 4.562 5.236 -13.710 1.00 92.81 68 VAL A CA 1
ATOM 481 C C . VAL A 1 68 ? 5.074 4.009 -12.955 1.00 92.81 68 VAL A C 1
ATOM 483 O O . VAL A 1 68 ? 5.815 4.152 -11.978 1.00 92.81 68 VAL A O 1
ATOM 486 N N . PRO A 1 69 ? 4.702 2.795 -13.392 1.00 90.81 69 PRO A N 1
ATOM 487 C CA . PRO A 1 69 ? 5.293 1.576 -12.862 1.00 90.81 69 PRO A CA 1
ATOM 488 C C . PRO A 1 69 ? 6.761 1.446 -13.302 1.00 90.81 69 PRO A C 1
ATOM 490 O O . PRO A 1 69 ? 7.081 1.630 -14.475 1.00 90.81 69 PRO A O 1
ATOM 493 N N . GLN A 1 70 ? 7.654 1.116 -12.369 1.00 87.50 70 GLN A N 1
ATOM 494 C CA . GLN A 1 70 ? 9.067 0.832 -12.645 1.00 87.50 70 GLN A CA 1
ATOM 495 C C . GLN A 1 70 ? 9.279 -0.608 -13.124 1.00 87.50 70 GLN A C 1
ATOM 497 O O . GLN A 1 70 ? 10.144 -0.870 -13.955 1.00 87.50 70 GLN A O 1
ATOM 502 N N . ASN A 1 71 ? 8.525 -1.556 -12.569 1.00 78.62 71 ASN A N 1
ATOM 503 C CA . ASN A 1 71 ? 8.644 -2.980 -12.858 1.00 78.62 71 ASN A CA 1
ATOM 504 C C . ASN A 1 71 ? 7.460 -3.492 -13.687 1.00 78.62 71 ASN A C 1
ATOM 506 O O . ASN A 1 71 ? 6.393 -2.881 -13.742 1.00 78.62 71 ASN A O 1
ATOM 510 N N . THR A 1 72 ? 7.646 -4.654 -14.320 1.00 70.69 72 THR A N 1
ATOM 511 C CA . THR A 1 72 ? 6.530 -5.398 -14.906 1.00 70.69 72 THR A CA 1
ATOM 512 C C . THR A 1 72 ? 5.574 -5.790 -13.789 1.00 70.69 72 THR A C 1
ATOM 514 O O . THR A 1 72 ? 5.965 -6.461 -12.833 1.00 70.69 72 THR A O 1
ATOM 517 N N . THR A 1 73 ? 4.324 -5.358 -13.915 1.00 65.69 73 THR A N 1
ATOM 518 C CA . THR A 1 73 ? 3.255 -5.633 -12.957 1.00 65.69 73 THR A CA 1
ATOM 519 C C . THR A 1 73 ? 3.119 -7.137 -12.737 1.00 65.69 73 THR A C 1
ATOM 521 O O . THR A 1 73 ? 2.855 -7.882 -13.685 1.00 65.69 73 THR A O 1
ATOM 524 N N . LYS A 1 74 ? 3.277 -7.588 -11.490 1.00 63.44 74 LYS A N 1
ATOM 525 C CA . LYS A 1 74 ? 2.858 -8.932 -11.089 1.00 63.44 74 LYS A CA 1
ATOM 526 C C . LYS A 1 74 ? 1.381 -8.836 -10.724 1.00 63.44 74 LYS A C 1
ATOM 528 O O . LYS A 1 74 ? 1.031 -8.166 -9.757 1.00 63.44 74 LYS A O 1
ATOM 533 N N . ALA A 1 75 ? 0.541 -9.458 -11.543 1.00 64.25 75 ALA A N 1
ATOM 534 C CA . ALA A 1 75 ? -0.898 -9.523 -11.328 1.00 64.25 75 ALA A CA 1
ATOM 535 C C . ALA A 1 75 ? -1.373 -10.977 -11.451 1.00 64.25 75 ALA A C 1
ATOM 537 O O . ALA A 1 75 ? -1.925 -11.357 -12.488 1.00 64.25 75 ALA A O 1
ATOM 538 N N . PRO A 1 76 ? -1.068 -11.845 -10.471 1.00 65.94 76 PRO A N 1
ATOM 539 C CA . PRO A 1 76 ? -1.667 -13.169 -10.458 1.00 65.94 76 PRO A CA 1
ATOM 540 C C . PRO A 1 76 ? -3.193 -13.028 -10.312 1.00 65.94 76 PRO A C 1
ATOM 542 O O . PRO A 1 76 ? -3.677 -12.316 -9.436 1.00 65.94 76 PRO A O 1
ATOM 545 N N . GLN A 1 77 ? -3.949 -13.724 -11.169 1.00 60.19 77 GLN A N 1
ATOM 546 C CA . GLN A 1 77 ? -5.424 -13.780 -11.101 1.00 60.19 77 GLN A CA 1
ATOM 547 C C . GLN A 1 77 ? -5.929 -14.453 -9.812 1.00 60.19 77 GLN A C 1
ATOM 549 O O . GLN A 1 77 ? -7.092 -14.322 -9.453 1.00 60.19 77 GLN A O 1
ATOM 554 N N . PHE A 1 78 ? -5.059 -15.187 -9.118 1.00 58.03 78 PHE A N 1
ATOM 555 C CA . PHE A 1 78 ? -5.329 -15.742 -7.801 1.00 58.03 78 PHE A CA 1
ATOM 556 C C . PHE A 1 78 ? -4.041 -15.663 -6.984 1.00 58.03 78 PHE A C 1
ATOM 558 O O . PHE A 1 78 ? -3.065 -16.354 -7.282 1.00 58.03 78 PHE A O 1
ATOM 565 N N . GLY A 1 79 ? -4.012 -14.754 -6.018 1.00 82.56 79 GLY A N 1
ATOM 566 C CA . GLY A 1 79 ? -2.904 -14.544 -5.101 1.00 82.56 79 GLY A CA 1
ATOM 567 C C . GLY A 1 79 ? -3.411 -14.327 -3.681 1.00 82.56 79 GLY A C 1
ATOM 568 O O . GLY A 1 79 ? -4.597 -14.469 -3.389 1.00 82.56 79 GLY A O 1
ATOM 569 N N . HIS A 1 80 ? -2.490 -13.977 -2.798 1.00 86.56 80 HIS A N 1
ATOM 570 C CA . HIS A 1 80 ? -2.793 -13.597 -1.428 1.00 86.56 80 HIS A CA 1
ATOM 571 C C . HIS A 1 80 ? -1.792 -12.545 -0.953 1.00 86.56 80 HIS A C 1
ATOM 573 O O . HIS A 1 80 ? -0.741 -12.362 -1.578 1.00 86.56 80 HIS A O 1
ATOM 579 N N . PHE A 1 81 ? -2.134 -11.808 0.099 1.00 88.88 81 PHE A N 1
ATOM 580 C CA . PHE A 1 81 ? -1.254 -10.801 0.676 1.00 88.88 81 PHE A CA 1
ATOM 581 C C . PHE A 1 81 ? -1.464 -10.668 2.186 1.00 88.88 81 PHE A C 1
ATOM 583 O O . PHE A 1 81 ? -2.595 -10.677 2.675 1.00 88.88 81 PHE A O 1
ATOM 590 N N . LEU A 1 82 ? -0.363 -10.496 2.923 1.00 90.62 82 LEU A N 1
ATOM 591 C CA . LEU A 1 82 ? -0.374 -10.279 4.369 1.00 90.62 82 LEU A CA 1
ATOM 592 C C . LEU A 1 82 ? -0.607 -8.796 4.692 1.00 90.62 82 LEU A C 1
ATOM 594 O O . LEU A 1 82 ? 0.325 -7.991 4.699 1.00 90.62 82 LEU A O 1
ATOM 598 N N . PHE A 1 83 ? -1.845 -8.433 5.018 1.00 90.25 83 PHE A N 1
ATOM 599 C CA . PHE A 1 83 ? -2.199 -7.080 5.447 1.00 90.25 83 PHE A CA 1
ATOM 600 C C . PHE A 1 83 ? -1.977 -6.890 6.945 1.00 90.25 83 PHE A C 1
ATOM 602 O O . PHE A 1 83 ? -2.389 -7.709 7.767 1.00 90.25 83 PHE A O 1
ATOM 609 N N . TRP A 1 84 ? -1.369 -5.769 7.325 1.00 92.12 84 TRP A N 1
ATOM 610 C CA . TRP A 1 84 ? -1.332 -5.347 8.720 1.00 92.12 84 TRP A CA 1
ATOM 611 C C . TRP A 1 84 ? -2.706 -4.835 9.158 1.00 92.12 84 TRP A C 1
ATOM 613 O O . TRP A 1 84 ? -3.352 -4.090 8.434 1.00 92.12 84 TRP A O 1
ATOM 623 N N . THR A 1 85 ? -3.165 -5.222 10.345 1.00 91.69 85 THR A N 1
ATOM 624 C CA . THR A 1 85 ? -4.484 -4.812 10.877 1.00 91.69 85 THR A CA 1
ATOM 625 C C . THR A 1 85 ? -4.387 -3.857 12.067 1.00 91.69 85 THR A C 1
ATOM 627 O O . THR A 1 85 ? -5.364 -3.636 12.776 1.00 91.69 85 THR A O 1
ATOM 630 N N . GLY A 1 86 ? -3.187 -3.354 12.367 1.00 90.75 86 GLY A N 1
ATOM 631 C CA . GLY A 1 86 ? -2.894 -2.650 13.621 1.00 90.75 86 GLY A CA 1
ATOM 632 C C . GLY A 1 86 ? -2.605 -3.578 14.807 1.00 90.75 86 GLY A C 1
ATOM 633 O O . GLY A 1 86 ? -2.101 -3.118 15.829 1.00 90.75 86 GLY A O 1
ATOM 634 N N . LYS A 1 87 ? -2.888 -4.880 14.676 1.00 89.81 87 LYS A N 1
ATOM 635 C CA . LYS A 1 87 ? -2.673 -5.894 15.723 1.00 89.81 87 LYS A CA 1
ATOM 636 C C . LYS A 1 87 ? -1.902 -7.115 15.240 1.00 89.81 87 LYS A C 1
ATOM 638 O O . LYS A 1 87 ? -1.027 -7.608 15.941 1.00 89.81 87 LYS A O 1
ATOM 643 N N . ALA A 1 88 ? -2.270 -7.623 14.070 1.00 90.19 88 ALA A N 1
ATOM 644 C CA . ALA A 1 88 ? -1.697 -8.824 13.483 1.00 90.19 88 ALA A CA 1
ATOM 645 C C . ALA A 1 88 ? -1.632 -8.699 11.960 1.00 90.19 88 ALA A C 1
ATOM 647 O O . ALA A 1 88 ? -2.390 -7.933 11.356 1.00 90.19 88 ALA A O 1
ATOM 648 N N . LEU A 1 89 ? -0.754 -9.486 11.344 1.00 90.50 89 LEU A N 1
ATOM 649 C CA . LEU A 1 89 ? -0.795 -9.717 9.907 1.00 90.50 89 LEU A CA 1
ATOM 650 C C . LEU A 1 89 ? -1.918 -10.707 9.600 1.00 90.50 89 LEU A C 1
ATOM 652 O O . LEU A 1 89 ? -2.036 -11.749 10.251 1.00 90.50 89 LEU A O 1
ATOM 656 N N . LYS A 1 90 ? -2.763 -10.360 8.637 1.00 90.19 90 LYS A N 1
ATOM 657 C CA . LYS A 1 90 ? -3.845 -11.205 8.144 1.00 90.19 90 LYS A CA 1
ATOM 658 C C . LYS A 1 90 ? -3.600 -11.530 6.688 1.00 90.19 90 LYS A C 1
ATOM 660 O O . LYS A 1 90 ? -3.415 -10.628 5.880 1.00 90.19 90 LYS A O 1
ATOM 665 N N . ASP A 1 91 ? -3.613 -12.820 6.396 1.00 89.81 91 ASP A N 1
ATOM 666 C CA . ASP A 1 91 ? -3.566 -13.318 5.034 1.00 89.81 91 ASP A CA 1
ATOM 667 C C . ASP A 1 91 ? -4.930 -13.125 4.368 1.00 89.81 91 ASP A C 1
ATOM 669 O O . ASP A 1 91 ? -5.956 -13.525 4.927 1.00 89.81 91 ASP A O 1
ATOM 673 N N . VAL A 1 92 ? -4.940 -12.449 3.223 1.00 88.75 92 VAL A N 1
ATOM 674 C CA . VAL A 1 92 ? -6.146 -12.149 2.453 1.00 88.75 92 VAL A CA 1
ATOM 675 C C . VAL A 1 92 ? -5.946 -12.637 1.028 1.00 88.75 92 VAL A C 1
ATOM 677 O O . VAL A 1 92 ? -5.057 -12.164 0.321 1.00 88.75 92 VAL A O 1
ATOM 680 N N . GLU A 1 93 ? -6.799 -13.567 0.612 1.00 88.94 93 GLU A N 1
ATOM 681 C CA . GLU A 1 93 ? -6.812 -14.139 -0.734 1.00 88.94 93 GLU A CA 1
ATOM 682 C C . GLU A 1 93 ? -7.606 -13.258 -1.716 1.00 88.94 93 GLU A C 1
ATOM 684 O O . GLU A 1 93 ? -8.627 -12.666 -1.357 1.00 88.94 93 GLU A O 1
ATOM 689 N N . GLY A 1 94 ? -7.155 -13.185 -2.972 1.00 87.31 94 GLY A N 1
ATOM 690 C CA . GLY A 1 94 ? -7.840 -12.453 -4.042 1.00 87.31 94 GLY A CA 1
ATOM 691 C C . GLY A 1 94 ? -6.971 -12.175 -5.272 1.00 87.31 94 GLY A C 1
ATOM 692 O O . GLY A 1 94 ? -5.838 -12.643 -5.381 1.00 87.31 94 GLY A O 1
ATOM 693 N N . GLU A 1 95 ? -7.494 -11.389 -6.217 1.00 87.56 95 GLU A N 1
ATOM 694 C CA . GLU A 1 95 ? -6.670 -10.808 -7.286 1.00 87.56 95 GLU A CA 1
ATOM 695 C C . GLU A 1 95 ? -5.708 -9.787 -6.668 1.00 87.56 95 GLU A C 1
ATOM 697 O O . GLU A 1 95 ? -6.137 -8.821 -6.032 1.00 87.56 95 GLU A O 1
ATOM 702 N N . THR A 1 96 ? -4.400 -9.986 -6.842 1.00 86.06 96 THR A N 1
ATOM 703 C CA . THR A 1 96 ? -3.389 -9.080 -6.286 1.00 86.06 96 THR A CA 1
ATOM 704 C C . THR A 1 96 ? -2.709 -8.294 -7.394 1.00 86.06 96 THR A C 1
ATOM 706 O O . THR A 1 96 ? -2.472 -8.785 -8.496 1.00 86.06 96 THR A O 1
ATOM 709 N N . PHE A 1 97 ? -2.409 -7.030 -7.112 1.00 86.88 97 PHE A N 1
ATOM 710 C CA . PHE A 1 97 ? -1.662 -6.154 -8.003 1.00 86.88 97 PHE A CA 1
ATOM 711 C C . PHE A 1 97 ? -0.613 -5.425 -7.175 1.00 86.88 97 PHE A C 1
ATOM 713 O O . PHE A 1 97 ? -0.950 -4.630 -6.301 1.00 86.88 97 PHE A O 1
ATOM 720 N N . MET A 1 98 ? 0.659 -5.710 -7.445 1.00 84.94 98 MET A N 1
ATOM 721 C CA . MET A 1 98 ? 1.787 -5.095 -6.747 1.00 84.94 98 MET A CA 1
ATOM 722 C C . MET A 1 98 ? 2.752 -4.497 -7.758 1.00 84.94 98 MET A C 1
ATOM 724 O O . MET A 1 98 ? 3.133 -5.138 -8.744 1.00 84.94 98 MET A O 1
ATOM 728 N N . VAL A 1 99 ? 3.152 -3.251 -7.514 1.00 87.00 99 VAL A N 1
ATOM 729 C CA . VAL A 1 99 ? 3.979 -2.493 -8.446 1.00 87.00 99 VAL A CA 1
ATOM 730 C C . VAL A 1 99 ? 4.857 -1.495 -7.708 1.00 87.00 99 VAL A C 1
ATOM 732 O O . VAL A 1 99 ? 4.428 -0.850 -6.755 1.00 87.00 99 VAL A O 1
ATOM 735 N N . THR A 1 100 ? 6.094 -1.344 -8.170 1.00 87.12 100 THR A N 1
ATOM 736 C CA . THR A 1 100 ? 6.968 -0.265 -7.710 1.00 87.12 100 THR A CA 1
ATOM 737 C C . THR A 1 100 ? 6.657 0.976 -8.531 1.00 87.12 100 THR A C 1
ATOM 739 O O . THR A 1 100 ? 6.705 0.929 -9.758 1.00 87.12 100 THR A O 1
ATOM 742 N N . ILE A 1 101 ? 6.339 2.082 -7.866 1.00 89.69 101 ILE A N 1
ATOM 743 C CA . ILE A 1 101 ? 5.949 3.334 -8.517 1.00 89.69 101 ILE A CA 1
ATOM 744 C C . ILE A 1 101 ? 7.135 4.298 -8.506 1.00 89.69 101 ILE A C 1
ATOM 746 O O . ILE A 1 101 ? 7.761 4.499 -7.468 1.00 89.69 101 ILE A O 1
ATOM 750 N N . VAL A 1 102 ? 7.407 4.932 -9.644 1.00 92.31 102 VAL A N 1
ATOM 751 C CA . VAL A 1 102 ? 8.406 6.001 -9.784 1.00 92.31 102 VAL A CA 1
ATOM 752 C C . VAL A 1 102 ? 7.787 7.232 -10.433 1.00 92.31 102 VAL A C 1
ATOM 754 O O . VAL A 1 102 ? 6.715 7.163 -11.040 1.00 92.31 102 VAL A O 1
ATOM 757 N N . ALA A 1 103 ? 8.458 8.375 -10.295 1.00 93.62 103 ALA A N 1
ATOM 758 C CA . ALA A 1 103 ? 8.116 9.557 -11.072 1.00 93.62 103 ALA A CA 1
ATOM 759 C C . ALA A 1 103 ? 8.367 9.304 -12.563 1.00 93.62 103 ALA A C 1
ATOM 761 O O . ALA A 1 103 ? 9.279 8.564 -12.943 1.00 93.62 103 ALA A O 1
ATOM 762 N N . LYS A 1 104 ? 7.566 9.940 -13.417 1.00 93.12 104 LYS A N 1
ATOM 763 C CA . LYS A 1 104 ? 7.848 9.971 -14.854 1.00 93.12 104 LYS A CA 1
ATOM 764 C C . LYS A 1 104 ? 9.206 10.639 -15.118 1.00 93.12 104 LYS A C 1
ATOM 766 O O . LYS A 1 104 ? 9.495 11.635 -14.460 1.00 93.12 104 LYS A O 1
ATOM 771 N N . PRO A 1 105 ? 9.992 10.162 -16.103 1.00 86.94 105 PRO A N 1
ATOM 772 C CA . PRO A 1 105 ? 11.309 10.728 -16.417 1.00 86.94 105 PRO A CA 1
ATOM 773 C C . PRO A 1 105 ? 11.308 12.246 -16.654 1.00 86.94 105 PRO A C 1
ATOM 775 O O . PRO A 1 105 ? 12.191 12.935 -16.161 1.00 86.94 105 PRO A O 1
ATOM 778 N N . ASP A 1 106 ? 10.276 12.761 -17.330 1.00 86.69 106 ASP A N 1
ATOM 779 C CA . ASP A 1 106 ? 10.106 14.195 -17.625 1.00 86.69 106 ASP A CA 1
ATOM 780 C C . ASP A 1 106 ? 9.062 14.868 -16.710 1.00 86.69 106 ASP A C 1
ATOM 782 O O . ASP A 1 106 ? 8.505 15.921 -17.025 1.00 86.69 106 ASP A O 1
ATOM 786 N N . GLY A 1 107 ? 8.711 14.199 -15.609 1.00 81.69 107 GLY A N 1
ATOM 787 C CA . GLY A 1 107 ? 7.688 14.628 -14.668 1.00 81.69 107 GLY A CA 1
ATOM 788 C C . GLY A 1 107 ? 8.242 15.443 -13.504 1.00 81.69 107 GLY A C 1
ATOM 789 O O . GLY A 1 107 ? 9.393 15.877 -13.477 1.00 81.69 107 GLY A O 1
ATOM 790 N N . LYS A 1 108 ? 7.388 15.639 -12.500 1.00 84.88 108 LYS A N 1
ATOM 791 C CA . LYS A 1 108 ? 7.812 16.191 -11.210 1.00 84.88 108 LYS A CA 1
ATOM 792 C C . LYS A 1 108 ? 8.713 15.202 -10.476 1.00 84.88 108 LYS A C 1
ATOM 794 O O . LYS A 1 108 ? 8.605 13.995 -10.674 1.00 84.88 108 LYS A O 1
ATOM 799 N N . GLU A 1 109 ? 9.536 15.721 -9.570 1.00 90.81 109 GLU A N 1
ATOM 800 C CA . GLU A 1 109 ? 10.286 14.892 -8.629 1.00 90.81 109 GLU A CA 1
ATOM 801 C C . GLU A 1 109 ? 9.342 13.969 -7.841 1.00 90.81 109 GLU A C 1
ATOM 803 O O . GLU A 1 109 ? 8.214 14.343 -7.497 1.00 90.81 109 GLU A O 1
ATOM 808 N N . PHE A 1 110 ? 9.799 12.745 -7.572 1.00 92.50 110 PHE A N 1
ATOM 809 C CA . PHE A 1 110 ? 9.009 11.770 -6.834 1.00 92.50 110 PHE A CA 1
ATOM 810 C C . PHE A 1 110 ? 8.708 12.278 -5.421 1.00 92.50 110 PHE A C 1
ATOM 812 O O . PHE A 1 110 ? 9.611 12.580 -4.646 1.00 92.50 110 PHE A O 1
ATOM 819 N N . SER A 1 111 ? 7.427 12.301 -5.056 1.00 92.50 111 SER A N 1
ATOM 820 C CA . SER A 1 111 ? 6.991 12.607 -3.697 1.00 92.50 111 SER A CA 1
ATOM 821 C C . SER A 1 111 ? 6.074 11.506 -3.187 1.00 92.50 111 SER A C 1
ATOM 823 O O . SER A 1 111 ? 4.908 11.416 -3.574 1.00 92.50 111 SER A O 1
ATOM 825 N N . SER A 1 112 ? 6.586 10.690 -2.264 1.00 89.12 112 SER A N 1
ATOM 826 C CA . SER A 1 112 ? 5.786 9.660 -1.592 1.00 89.12 112 SER A CA 1
ATOM 827 C C . SER A 1 112 ? 4.580 10.265 -0.870 1.00 89.12 112 SER A C 1
ATOM 829 O O . SER A 1 112 ? 3.499 9.689 -0.905 1.00 89.12 112 SER A O 1
ATOM 831 N N . TYR A 1 113 ? 4.733 11.455 -0.281 1.00 91.06 113 TYR A N 1
ATOM 832 C CA . TYR A 1 113 ? 3.651 12.174 0.391 1.00 91.06 113 TYR A CA 1
ATOM 833 C C . TYR A 1 113 ? 2.510 12.543 -0.567 1.00 91.06 113 TYR A C 1
ATOM 835 O O . TYR A 1 113 ? 1.351 12.232 -0.294 1.00 91.06 113 TYR A O 1
ATOM 843 N N . VAL A 1 114 ? 2.828 13.171 -1.707 1.00 92.31 114 VAL A N 1
ATOM 844 C CA . VAL A 1 114 ? 1.815 13.570 -2.701 1.00 92.31 114 VAL A CA 1
ATOM 845 C C . VAL A 1 114 ? 1.145 12.343 -3.312 1.00 92.31 114 VAL A C 1
ATOM 847 O O . VAL A 1 114 ? -0.076 12.325 -3.459 1.00 92.31 114 VAL A O 1
ATOM 850 N N . LEU A 1 115 ? 1.924 11.306 -3.640 1.00 92.69 115 LEU A N 1
ATOM 851 C CA . LEU A 1 115 ? 1.386 10.048 -4.149 1.00 92.69 115 LEU A CA 1
ATOM 852 C C . LEU A 1 115 ? 0.396 9.432 -3.156 1.00 92.69 115 LEU A C 1
ATOM 854 O O . LEU A 1 115 ? -0.749 9.187 -3.529 1.00 92.69 115 LEU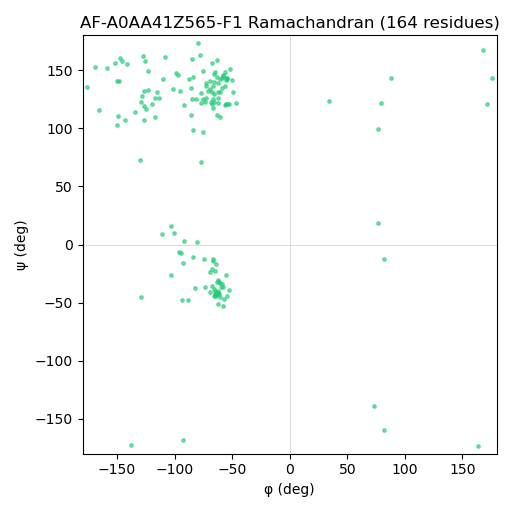 A O 1
ATOM 858 N N . LYS A 1 116 ? 0.805 9.251 -1.892 1.00 91.00 116 LYS A N 1
ATOM 859 C CA . LYS A 1 116 ? -0.048 8.693 -0.834 1.00 91.00 116 LYS A CA 1
ATOM 860 C C . LYS A 1 116 ? -1.330 9.498 -0.653 1.00 91.00 116 LYS A C 1
ATOM 862 O O . LYS A 1 116 ? -2.403 8.911 -0.654 1.00 91.00 116 LYS A O 1
ATOM 867 N N . LYS A 1 117 ? -1.250 10.832 -0.587 1.00 93.56 117 LYS A N 1
ATOM 868 C CA . LYS A 1 117 ? -2.437 11.692 -0.436 1.00 93.56 117 LYS A CA 1
ATOM 869 C C . LYS A 1 117 ? -3.410 11.582 -1.608 1.00 93.56 117 LYS A C 1
ATOM 871 O O . LYS A 1 117 ? -4.619 11.538 -1.394 1.00 93.56 117 LYS A O 1
ATOM 876 N N . ASN A 1 118 ? -2.896 11.496 -2.832 1.00 93.44 118 ASN A N 1
ATOM 877 C CA . ASN A 1 118 ? -3.735 11.311 -4.014 1.00 93.44 118 ASN A CA 1
ATOM 878 C C . ASN A 1 118 ? -4.381 9.916 -4.043 1.00 93.44 118 ASN A C 1
ATOM 880 O O . ASN A 1 118 ? -5.555 9.805 -4.382 1.00 93.44 118 ASN A O 1
ATOM 884 N N . MET A 1 119 ? -3.642 8.864 -3.671 1.00 93.19 119 MET A N 1
ATOM 885 C CA . MET A 1 119 ? -4.182 7.501 -3.572 1.00 93.19 119 MET A CA 1
ATOM 886 C C . MET A 1 119 ? -5.225 7.376 -2.466 1.00 93.19 119 MET A C 1
ATOM 888 O O . MET A 1 119 ? -6.302 6.852 -2.720 1.00 93.19 119 MET A O 1
ATOM 892 N N . GLU A 1 120 ? -4.965 7.937 -1.285 1.00 93.19 120 GLU A N 1
ATOM 893 C CA . GLU A 1 120 ? -5.915 7.978 -0.170 1.00 93.19 120 GLU A CA 1
ATOM 894 C C . GLU A 1 120 ? -7.247 8.614 -0.598 1.00 93.19 120 GLU A C 1
ATOM 896 O O . GLU A 1 120 ? -8.312 8.059 -0.332 1.00 93.19 120 GLU A O 1
ATOM 901 N N . ALA A 1 121 ? -7.200 9.730 -1.332 1.00 93.19 121 ALA A N 1
ATOM 902 C CA . ALA A 1 121 ? -8.401 10.371 -1.858 1.00 93.19 121 ALA A CA 1
ATOM 903 C C . ALA A 1 121 ? -9.163 9.479 -2.858 1.00 93.19 121 ALA A C 1
ATOM 905 O O . ALA A 1 121 ? -10.390 9.392 -2.778 1.00 93.19 121 ALA A O 1
ATOM 906 N N . LEU A 1 122 ? -8.464 8.789 -3.773 1.00 92.19 122 LEU A N 1
ATOM 907 C CA . LEU A 1 122 ? -9.096 7.842 -4.705 1.00 92.19 122 LEU A CA 1
ATOM 908 C C . LEU A 1 122 ? -9.731 6.654 -3.971 1.00 92.19 122 LEU A C 1
ATOM 910 O O . LEU A 1 122 ? -10.849 6.256 -4.296 1.00 92.19 122 LEU A O 1
ATOM 914 N N . PHE A 1 123 ? -9.050 6.110 -2.963 1.00 92.81 123 PHE A N 1
ATOM 915 C CA . PHE A 1 123 ? -9.551 4.997 -2.161 1.00 92.81 123 PHE A CA 1
ATOM 916 C C . PHE A 1 123 ? -10.811 5.395 -1.387 1.00 92.81 123 PHE A C 1
ATOM 918 O O . PHE A 1 123 ? -11.808 4.677 -1.425 1.00 92.81 123 PHE A O 1
ATOM 925 N N . GLN A 1 124 ? -10.821 6.574 -0.763 1.00 92.25 124 GLN A N 1
ATOM 926 C CA . GLN A 1 124 ? -11.998 7.092 -0.059 1.00 92.25 124 GLN A CA 1
ATOM 927 C C . GLN A 1 124 ? -13.192 7.309 -0.999 1.00 92.25 124 GLN A C 1
ATOM 929 O O . GLN A 1 124 ? -14.315 6.951 -0.653 1.00 92.25 124 GLN A O 1
ATOM 934 N N . GLN A 1 125 ? -12.966 7.839 -2.207 1.00 90.88 125 GLN A N 1
ATOM 935 C CA . GLN A 1 125 ? -14.018 7.982 -3.226 1.00 90.88 125 GLN A CA 1
ATOM 936 C C . GLN A 1 125 ? -14.603 6.632 -3.659 1.00 90.88 125 GLN A C 1
ATOM 938 O O . GLN A 1 125 ? -15.792 6.536 -3.957 1.00 90.88 125 GLN A O 1
ATOM 943 N N . ALA A 1 126 ? -13.776 5.588 -3.658 1.00 92.06 126 ALA A N 1
ATOM 944 C CA . ALA A 1 126 ? -14.180 4.214 -3.916 1.00 92.06 126 ALA A CA 1
ATOM 945 C C . ALA A 1 126 ? -14.808 3.510 -2.699 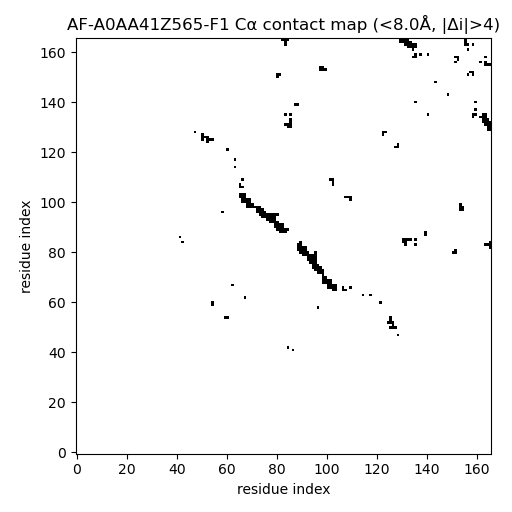1.00 92.06 126 ALA A C 1
ATOM 947 O O . ALA A 1 126 ? -15.161 2.336 -2.802 1.00 92.06 126 ALA A O 1
ATOM 948 N N . GLY A 1 127 ? -14.971 4.193 -1.562 1.00 91.19 127 GLY A N 1
ATOM 949 C CA . GLY A 1 127 ? -15.549 3.621 -0.344 1.00 91.19 127 GLY A CA 1
ATOM 950 C C . GLY A 1 127 ? -14.599 2.707 0.433 1.00 91.19 127 GLY A C 1
ATOM 951 O O . GLY A 1 127 ? -15.063 1.906 1.240 1.00 91.19 127 GLY A O 1
ATOM 952 N N . ALA A 1 128 ? -13.288 2.801 0.196 1.00 91.50 128 ALA A N 1
ATOM 953 C CA . ALA A 1 128 ? -12.306 2.082 0.996 1.00 91.50 128 ALA A CA 1
ATOM 954 C C . ALA A 1 128 ? -12.289 2.599 2.441 1.00 91.50 128 ALA A C 1
ATOM 956 O O . ALA A 1 128 ? -12.467 3.792 2.704 1.00 91.50 128 ALA A O 1
ATOM 957 N N . VAL A 1 129 ? -12.021 1.691 3.374 1.00 90.62 129 VAL A N 1
ATOM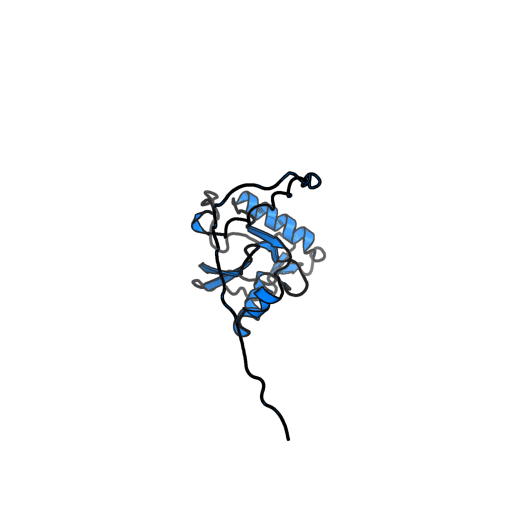 958 C CA . VAL A 1 129 ? -11.909 1.979 4.804 1.00 90.62 129 VAL A CA 1
ATOM 959 C C . VAL A 1 129 ? -10.463 1.753 5.218 1.00 90.62 129 VAL A C 1
ATOM 961 O O . VAL A 1 129 ? -9.935 0.671 4.982 1.00 90.62 129 VAL A O 1
ATOM 964 N N . LYS A 1 130 ? -9.837 2.754 5.851 1.00 91.69 130 LYS A N 1
ATOM 965 C CA . LYS A 1 130 ? -8.497 2.587 6.428 1.00 91.69 130 LYS A CA 1
ATOM 966 C C . LYS A 1 130 ? -8.579 1.634 7.618 1.00 91.69 130 LYS A C 1
ATOM 968 O O . LYS A 1 130 ? -9.318 1.900 8.567 1.00 91.69 130 LYS A O 1
ATOM 973 N N . ILE A 1 131 ? -7.819 0.550 7.561 1.00 90.81 131 ILE A N 1
ATOM 974 C CA . ILE A 1 131 ? -7.750 -0.484 8.591 1.00 90.81 131 ILE A CA 1
ATOM 975 C C . ILE A 1 131 ? -6.682 -0.113 9.614 1.00 90.81 131 ILE A C 1
ATOM 977 O O . ILE A 1 131 ? -6.933 -0.179 10.819 1.00 90.81 131 ILE A O 1
ATOM 981 N N . SER A 1 132 ? -5.488 0.279 9.160 1.00 91.69 132 SER A N 1
ATOM 982 C CA . SER A 1 132 ? -4.400 0.625 10.069 1.00 91.69 132 SER A CA 1
ATOM 983 C C . SER A 1 132 ? -3.420 1.643 9.498 1.00 91.69 132 SER A C 1
ATOM 985 O O . SER A 1 132 ? -3.277 1.820 8.293 1.00 91.69 132 SER A O 1
ATOM 987 N N . ASP A 1 133 ? -2.754 2.338 10.412 1.00 92.44 133 ASP A N 1
ATOM 988 C CA . ASP A 1 133 ? -1.714 3.319 10.129 1.00 92.44 133 ASP A CA 1
ATOM 989 C C . ASP A 1 133 ? -0.749 3.293 11.313 1.00 92.44 133 ASP A C 1
ATOM 991 O O . ASP A 1 133 ? -1.088 3.728 12.419 1.00 92.44 133 ASP A O 1
ATOM 995 N N . GLY A 1 134 ? 0.406 2.657 11.132 1.00 90.44 134 GLY A N 1
ATOM 996 C CA . GLY A 1 134 ? 1.356 2.503 12.224 1.00 90.44 134 GLY A CA 1
ATOM 997 C C . GLY A 1 134 ? 2.483 1.522 11.950 1.00 90.44 134 GLY A C 1
ATOM 998 O O . GLY A 1 134 ? 2.475 0.750 10.993 1.00 90.44 134 GLY A O 1
ATOM 999 N N . LYS A 1 135 ? 3.491 1.559 12.824 1.00 92.38 135 LYS A N 1
ATOM 1000 C CA . LYS A 1 135 ? 4.623 0.636 12.752 1.00 92.38 135 LYS A CA 1
ATOM 1001 C C . LYS A 1 135 ? 4.185 -0.774 13.143 1.00 92.38 135 LYS A C 1
ATOM 1003 O O . LYS A 1 135 ? 3.556 -0.959 14.184 1.00 92.38 135 LYS A O 1
ATOM 1008 N N . ILE A 1 136 ? 4.562 -1.752 12.323 1.00 92.56 136 ILE A N 1
ATOM 1009 C CA . ILE A 1 136 ? 4.393 -3.168 12.645 1.00 92.56 136 ILE A CA 1
ATOM 1010 C C . ILE A 1 136 ? 5.426 -3.533 13.723 1.00 92.56 136 ILE A C 1
ATOM 1012 O O . ILE A 1 136 ? 6.614 -3.270 13.524 1.00 92.56 136 ILE A O 1
ATOM 1016 N N . PRO A 1 137 ? 5.012 -4.107 14.864 1.00 93.56 137 PRO A N 1
ATOM 1017 C CA . PRO A 1 137 ? 5.935 -4.567 15.894 1.00 93.56 137 PRO A CA 1
ATOM 1018 C C . PRO A 1 137 ? 6.926 -5.625 15.382 1.00 93.56 137 PRO A C 1
ATOM 1020 O O . PRO A 1 137 ? 6.572 -6.503 14.592 1.00 93.56 137 PRO A O 1
ATOM 1023 N N . ASP A 1 138 ? 8.172 -5.572 15.861 1.00 91.94 138 ASP A N 1
ATOM 1024 C CA . ASP A 1 138 ? 9.244 -6.477 15.417 1.00 91.94 138 ASP A CA 1
ATOM 1025 C C . ASP A 1 138 ? 8.930 -7.958 15.685 1.00 91.94 138 ASP A C 1
ATOM 1027 O O . ASP A 1 138 ? 9.364 -8.838 14.944 1.00 91.94 138 ASP A O 1
ATOM 1031 N N . ASP A 1 139 ? 8.209 -8.258 16.765 1.00 92.25 139 ASP A N 1
ATOM 1032 C CA . ASP A 1 139 ? 7.744 -9.605 17.093 1.00 92.25 139 ASP A CA 1
ATOM 1033 C C . ASP A 1 139 ? 6.739 -10.125 16.062 1.00 92.25 139 ASP A C 1
ATOM 1035 O O . ASP A 1 139 ? 6.868 -11.271 15.637 1.00 92.25 139 ASP A O 1
ATOM 1039 N N . ALA A 1 140 ? 5.827 -9.277 15.578 1.00 91.25 140 ALA A N 1
ATOM 1040 C CA . ALA A 1 140 ? 4.925 -9.632 14.487 1.00 91.25 140 ALA A CA 1
ATOM 1041 C C . ALA A 1 140 ? 5.695 -9.879 13.177 1.00 91.25 140 ALA A C 1
ATOM 1043 O O . ALA A 1 140 ? 5.459 -10.888 12.513 1.00 91.25 140 ALA A O 1
ATOM 1044 N N . LEU A 1 141 ? 6.679 -9.035 12.837 1.00 90.44 141 LEU A N 1
ATOM 1045 C CA . LEU A 1 141 ? 7.511 -9.216 11.635 1.00 90.44 141 LEU A CA 1
ATOM 1046 C C . LEU A 1 141 ? 8.355 -10.503 11.670 1.00 90.44 141 LEU A C 1
ATOM 1048 O O . LEU A 1 141 ? 8.587 -11.119 10.630 1.00 90.44 141 LEU A O 1
ATOM 1052 N N . LYS A 1 142 ? 8.794 -10.952 12.854 1.00 89.38 142 LYS A N 1
ATOM 1053 C CA . LYS A 1 142 ? 9.547 -12.212 13.022 1.00 89.38 142 LYS A CA 1
ATOM 1054 C C . LYS A 1 142 ? 8.723 -13.462 12.730 1.00 89.38 142 LYS A C 1
ATOM 1056 O O . LYS A 1 142 ? 9.311 -14.505 12.462 1.00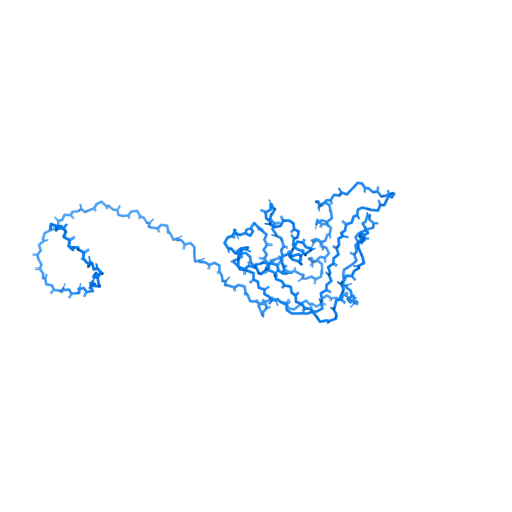 89.38 142 LYS A O 1
ATOM 1061 N N . THR A 1 143 ? 7.395 -13.374 12.784 1.00 88.06 143 THR A N 1
ATOM 1062 C CA . THR A 1 143 ? 6.517 -14.505 12.439 1.00 88.06 143 THR A CA 1
ATOM 1063 C C . THR A 1 143 ? 6.443 -14.763 10.935 1.00 88.06 143 THR A C 1
ATOM 1065 O O . THR A 1 143 ? 5.965 -15.818 10.525 1.00 88.06 143 THR A O 1
ATOM 1068 N N . ILE A 1 144 ? 6.932 -13.826 10.114 1.00 87.25 144 ILE A N 1
ATOM 1069 C CA . ILE A 1 144 ? 6.846 -13.901 8.658 1.00 87.25 144 ILE A CA 1
ATOM 1070 C C . ILE A 1 144 ? 7.958 -14.804 8.105 1.00 87.25 144 ILE A C 1
ATOM 1072 O O . ILE A 1 144 ? 9.143 -14.526 8.356 1.00 87.25 144 ILE A O 1
ATOM 1076 N N . PRO A 1 145 ? 7.597 -15.832 7.313 1.00 86.44 145 PRO A N 1
ATOM 1077 C CA . PRO A 1 145 ? 8.548 -16.655 6.573 1.00 86.44 145 PRO A CA 1
ATOM 1078 C C . PRO A 1 145 ? 9.457 -15.826 5.655 1.00 86.44 145 PRO A C 1
ATOM 1080 O O . PRO A 1 145 ? 9.026 -14.832 5.069 1.00 86.44 145 PRO A O 1
ATOM 1083 N N . ASP A 1 146 ? 10.725 -16.224 5.525 1.00 86.44 146 ASP A N 1
ATOM 1084 C CA . ASP A 1 146 ? 11.727 -15.479 4.744 1.00 86.44 146 ASP A CA 1
ATOM 1085 C C . ASP A 1 146 ? 11.325 -15.298 3.269 1.00 86.44 146 ASP A C 1
ATOM 1087 O O . ASP A 1 146 ? 11.608 -14.256 2.676 1.00 86.44 146 ASP A O 1
ATOM 1091 N N . ASP A 1 147 ? 10.636 -16.281 2.692 1.00 84.38 147 ASP A N 1
ATOM 1092 C CA . ASP A 1 147 ? 10.153 -16.293 1.309 1.00 84.38 147 ASP A CA 1
ATOM 1093 C C . ASP A 1 147 ? 9.017 -15.292 1.047 1.00 84.38 147 ASP A C 1
ATOM 1095 O O . ASP A 1 147 ? 8.886 -14.816 -0.078 1.00 84.38 147 ASP A O 1
ATOM 1099 N N . VAL A 1 148 ? 8.266 -14.891 2.079 1.00 85.19 148 VAL A N 1
ATOM 1100 C CA . VAL A 1 148 ? 7.154 -13.924 1.969 1.00 85.19 148 VAL A CA 1
ATOM 1101 C C . VAL A 1 148 ? 7.608 -12.481 2.238 1.00 85.19 148 VAL A C 1
ATOM 1103 O O . VAL A 1 148 ? 6.934 -11.516 1.873 1.00 85.19 148 VAL A O 1
ATOM 1106 N N . ARG A 1 149 ? 8.788 -12.282 2.843 1.00 86.31 149 ARG A N 1
ATOM 1107 C CA . ARG A 1 149 ? 9.287 -10.934 3.187 1.00 86.31 149 ARG A CA 1
ATOM 1108 C C . ARG A 1 149 ? 9.442 -10.024 1.974 1.00 86.31 149 ARG A C 1
ATOM 1110 O O . ARG A 1 149 ? 9.190 -8.828 2.088 1.00 86.31 149 ARG A O 1
ATOM 1117 N N . GLY A 1 150 ? 9.851 -10.580 0.833 1.00 84.00 150 GLY A N 1
ATOM 1118 C CA . GLY A 1 150 ? 9.991 -9.826 -0.413 1.00 84.00 150 GLY A CA 1
ATOM 1119 C C . GLY A 1 150 ? 8.665 -9.218 -0.869 1.00 84.00 150 GLY A C 1
ATOM 1120 O O . GLY A 1 150 ? 8.614 -8.030 -1.185 1.00 84.00 150 GLY A O 1
ATOM 1121 N N . ASP A 1 151 ? 7.588 -9.999 -0.817 1.00 83.62 151 ASP A N 1
ATOM 1122 C CA . ASP A 1 151 ? 6.250 -9.535 -1.186 1.00 83.62 151 ASP A CA 1
ATOM 1123 C C . ASP A 1 151 ? 5.751 -8.464 -0.214 1.00 83.62 151 ASP A C 1
ATOM 1125 O O . ASP A 1 151 ? 5.202 -7.447 -0.637 1.00 83.62 151 ASP A O 1
ATOM 1129 N N . LEU A 1 152 ? 6.040 -8.616 1.080 1.00 86.12 152 LEU A N 1
ATOM 1130 C CA . LEU A 1 152 ? 5.696 -7.610 2.083 1.00 86.12 152 LEU A CA 1
ATOM 1131 C C . LEU A 1 152 ? 6.395 -6.264 1.826 1.00 86.12 152 LEU A C 1
ATOM 1133 O O . LEU A 1 152 ? 5.749 -5.223 1.923 1.00 86.12 152 LEU A O 1
ATOM 1137 N N . ILE A 1 153 ? 7.681 -6.283 1.442 1.00 85.88 153 ILE A N 1
ATOM 1138 C CA . ILE A 1 153 ? 8.417 -5.074 1.028 1.00 85.88 153 ILE A CA 1
ATOM 1139 C C . ILE A 1 153 ? 7.764 -4.447 -0.203 1.00 85.88 153 ILE A C 1
ATOM 1141 O O . ILE A 1 153 ? 7.624 -3.228 -0.286 1.00 85.88 153 ILE A O 1
ATOM 1145 N N . MET A 1 154 ? 7.368 -5.272 -1.173 1.00 83.56 154 MET A N 1
ATOM 1146 C CA . MET A 1 154 ? 6.749 -4.786 -2.402 1.00 83.56 154 MET A CA 1
ATOM 1147 C C . MET A 1 154 ? 5.367 -4.165 -2.174 1.00 83.56 154 MET A C 1
ATOM 1149 O O . MET A 1 154 ? 5.035 -3.204 -2.866 1.00 83.56 154 MET A O 1
ATOM 1153 N N . GLY A 1 155 ? 4.572 -4.695 -1.241 1.00 84.88 155 GLY A N 1
ATOM 1154 C CA . GLY A 1 155 ? 3.207 -4.226 -0.993 1.00 84.88 155 GLY A CA 1
ATOM 1155 C C . GLY A 1 155 ? 3.080 -3.168 0.108 1.00 84.88 155 GLY A C 1
ATOM 1156 O O . GLY A 1 155 ? 2.442 -2.144 -0.114 1.00 84.88 155 GLY A O 1
ATOM 1157 N N . LEU A 1 156 ? 3.693 -3.379 1.279 1.00 87.62 156 LEU A N 1
ATOM 1158 C CA . LEU A 1 156 ? 3.611 -2.455 2.425 1.00 87.62 156 LEU A CA 1
ATOM 1159 C C . LEU A 1 156 ? 4.801 -1.483 2.510 1.00 87.62 156 LEU A C 1
ATOM 1161 O O . LEU A 1 156 ? 4.798 -0.571 3.338 1.00 87.62 156 LEU A O 1
ATOM 1165 N N . GLY A 1 157 ? 5.813 -1.654 1.657 1.00 87.00 157 GLY A N 1
ATOM 1166 C CA . GLY A 1 157 ? 7.035 -0.857 1.677 1.00 87.00 157 GLY A CA 1
ATOM 1167 C C . GLY A 1 157 ? 8.048 -1.342 2.714 1.00 87.00 157 GLY A C 1
ATOM 1168 O O . GLY A 1 157 ? 8.025 -2.480 3.177 1.00 87.00 157 GLY A O 1
ATOM 1169 N N . ASP A 1 158 ? 8.977 -0.464 3.086 1.00 87.81 158 ASP A N 1
ATOM 1170 C CA . ASP A 1 158 ? 10.029 -0.771 4.059 1.00 87.81 158 ASP A CA 1
ATOM 1171 C C . ASP A 1 158 ? 9.492 -0.753 5.504 1.00 87.81 158 ASP A C 1
ATOM 1173 O O . ASP A 1 158 ? 9.779 0.158 6.287 1.00 87.81 158 ASP A O 1
ATOM 1177 N N . VAL A 1 159 ? 8.677 -1.759 5.844 1.00 88.31 159 VAL A N 1
ATOM 1178 C CA . VAL A 1 159 ? 7.969 -1.886 7.134 1.00 88.31 159 VAL A CA 1
ATOM 1179 C C . VAL A 1 159 ? 8.883 -2.119 8.339 1.00 88.31 159 VAL A C 1
ATOM 1181 O O . VAL A 1 159 ? 8.450 -1.993 9.482 1.00 88.31 159 VAL A O 1
ATOM 1184 N N . TRP A 1 160 ? 10.158 -2.436 8.108 1.00 88.50 160 TRP A N 1
ATOM 1185 C CA . TRP A 1 160 ? 11.162 -2.546 9.168 1.00 88.50 160 TRP A CA 1
ATOM 1186 C C . TRP A 1 160 ? 11.564 -1.161 9.687 1.00 88.50 160 TRP A C 1
ATOM 1188 O O . TRP A 1 160 ? 11.754 -0.961 10.894 1.00 88.50 160 TRP A O 1
ATOM 1198 N N . ASN A 1 161 ? 11.638 -0.183 8.782 1.00 90.06 161 ASN A N 1
ATOM 1199 C CA . ASN A 1 161 ? 12.073 1.173 9.099 1.00 90.06 161 ASN A CA 1
ATOM 1200 C C . ASN A 1 161 ? 10.911 2.171 9.199 1.00 90.06 161 ASN A C 1
ATOM 1202 O O . ASN A 1 161 ? 11.026 3.151 9.935 1.00 90.06 161 ASN A O 1
ATOM 1206 N N . ASN A 1 162 ? 9.787 1.919 8.522 1.00 89.00 162 ASN A N 1
ATOM 1207 C CA . ASN A 1 162 ? 8.681 2.866 8.382 1.00 89.00 162 ASN A CA 1
ATOM 1208 C C . ASN A 1 162 ? 7.329 2.276 8.828 1.00 89.00 162 ASN A C 1
ATOM 1210 O O . ASN A 1 162 ? 7.159 1.057 8.841 1.00 89.00 162 ASN A O 1
ATOM 1214 N N . PRO A 1 163 ? 6.345 3.127 9.180 1.00 88.38 163 PRO A N 1
ATOM 1215 C CA . PRO A 1 163 ? 4.961 2.700 9.365 1.00 88.38 163 PRO A CA 1
ATOM 1216 C C . PRO A 1 163 ? 4.375 2.048 8.108 1.00 88.38 163 PRO A C 1
ATOM 1218 O O . PRO A 1 163 ? 4.676 2.470 6.989 1.00 88.38 163 PRO A O 1
ATOM 1221 N N . ALA A 1 164 ? 3.500 1.065 8.316 1.00 90.06 164 ALA A N 1
ATOM 1222 C CA . ALA A 1 164 ? 2.653 0.488 7.283 1.00 90.06 164 ALA A CA 1
ATOM 1223 C C . ALA A 1 164 ? 1.260 1.131 7.335 1.00 90.06 164 ALA A C 1
ATOM 1225 O O . ALA A 1 164 ? 0.751 1.449 8.413 1.00 90.06 164 ALA A O 1
ATOM 1226 N N . GLU A 1 165 ? 0.645 1.288 6.168 1.00 90.06 165 GLU A N 1
ATOM 1227 C CA . GLU A 1 165 ? -0.724 1.782 6.010 1.00 90.06 165 GLU A CA 1
ATOM 1228 C C . GLU A 1 165 ? -1.525 0.730 5.235 1.00 90.06 165 GLU A C 1
ATOM 1230 O O . GLU A 1 165 ? -1.040 0.217 4.222 1.00 90.06 165 GLU A O 1
ATOM 1235 N N . THR A 1 166 ? -2.719 0.398 5.724 1.00 86.00 166 THR A N 1
ATOM 1236 C CA . THR A 1 166 ? -3.639 -0.592 5.137 1.00 86.00 166 THR A CA 1
ATOM 1237 C C . THR A 1 166 ? -5.085 -0.154 5.251 1.00 86.00 166 THR A C 1
ATOM 1239 O O . THR A 1 166 ? -5.438 0.532 6.241 1.00 86.00 166 THR A O 1
#

Secondary structure (DSSP, 8-state):
--------------------------PPPPPPPP-PPPPPPPP-GGGSPPP-S---SSS--PPPTTEEESS--B--SSEEEEEE-SSSEEEEEE---B--EEE-TTSPPP-HHHHHHHHHHHHHHTT-----EEPPPHHHHHTS-TTTHHHHHHHH-STTTS-EE-

Radius of gyration: 26.68 Å; Cα contacts (8 Å, |Δi|>4): 158; chains: 1; bounding box: 52×50×82 Å